Protein AF-A0A9D5PYN2-F1 (afdb_monomer)

Sequence (75 aa):
MRQHGLFDLDEPLKRVSDLGDPLEVMNDIIDFEVFRLVLNRALKRSDRRKGGRPPFDPVMMFKILILQALNDLCR

pLDDT: mean 78.81, std 12.15, range [41.97, 94.5]

Solvent-accessible surface area (backbone atoms only — not comparable to full-atom values): 4869 Å² total; per-residue (Å²): 133,88,80,72,56,98,68,66,52,58,63,59,49,48,54,46,50,76,71,60,39,69,63,60,61,43,57,77,76,41,74,61,70,75,47,44,66,58,50,60,68,71,52,81,73,76,69,75,88,75,63,78,83,80,79,74,58,65,53,61,50,50,55,51,50,50,53,28,62,76,66,60,66,79,111

Structure (mmCIF, N/CA/C/O backbone):
data_AF-A0A9D5PYN2-F1
#
_entry.id   AF-A0A9D5PYN2-F1
#
loop_
_atom_site.group_PDB
_atom_site.id
_atom_site.type_symbol
_atom_site.label_atom_id
_atom_site.label_alt_id
_atom_site.label_comp_id
_atom_site.label_asym_id
_atom_site.label_entity_id
_atom_site.label_seq_id
_atom_site.pdbx_PDB_ins_code
_atom_site.Cartn_x
_atom_site.Cartn_y
_atom_site.Cartn_z
_atom_site.occupancy
_atom_site.B_iso_or_equiv
_atom_site.auth_seq_id
_atom_site.auth_comp_id
_atom_site.auth_asym_id
_atom_site.auth_atom_id
_atom_site.pdbx_PDB_model_num
ATOM 1 N N . MET A 1 1 ? 20.518 18.116 13.889 1.00 41.97 1 MET A N 1
ATOM 2 C CA . MET A 1 1 ? 19.774 16.920 13.436 1.00 41.97 1 MET A CA 1
ATOM 3 C C . MET A 1 1 ? 19.464 16.084 14.666 1.00 41.97 1 MET A C 1
ATOM 5 O O . MET A 1 1 ? 20.406 15.702 15.345 1.00 41.97 1 MET A O 1
ATOM 9 N N . ARG A 1 2 ? 18.187 15.884 15.021 1.00 53.75 2 ARG A N 1
ATOM 10 C CA . ARG A 1 2 ? 17.822 15.001 16.141 1.00 53.75 2 ARG A CA 1
ATOM 11 C C . ARG A 1 2 ? 17.863 13.559 15.643 1.00 53.75 2 ARG A C 1
ATOM 13 O O . ARG A 1 2 ? 17.007 13.160 14.857 1.00 53.75 2 ARG A O 1
ATOM 20 N N . GLN A 1 3 ? 18.901 12.827 16.035 1.00 58.75 3 GLN A N 1
ATOM 21 C CA . GLN A 1 3 ? 18.942 11.378 15.880 1.00 58.75 3 GLN A CA 1
ATOM 22 C C . GLN A 1 3 ? 17.934 10.810 16.876 1.00 58.75 3 GLN A C 1
ATOM 24 O O . GLN A 1 3 ? 18.130 10.942 18.079 1.00 58.75 3 GLN A O 1
ATOM 29 N N . HIS A 1 4 ? 16.824 10.291 16.362 1.00 60.44 4 HIS A N 1
ATOM 30 C CA . HIS A 1 4 ? 15.851 9.567 17.169 1.00 60.44 4 HIS A CA 1
ATOM 31 C C . HIS A 1 4 ? 16.478 8.210 17.502 1.00 60.44 4 HIS A C 1
ATOM 33 O O . HIS A 1 4 ? 16.973 7.520 16.604 1.00 60.44 4 HIS A O 1
ATOM 39 N N . GLY A 1 5 ? 16.547 7.881 18.789 1.00 71.31 5 GLY A N 1
ATOM 40 C CA . GLY A 1 5 ? 16.959 6.573 19.272 1.00 71.31 5 GLY A CA 1
ATOM 41 C C . GLY A 1 5 ? 16.008 5.490 18.766 1.00 71.31 5 GLY A C 1
ATOM 42 O O . GLY A 1 5 ? 14.885 5.769 18.355 1.00 71.31 5 GLY A O 1
ATOM 43 N N . LEU A 1 6 ? 16.458 4.235 18.803 1.00 63.22 6 LEU A N 1
ATOM 44 C CA . LEU A 1 6 ? 15.732 3.082 18.250 1.00 63.22 6 LEU A CA 1
ATOM 45 C C . LEU A 1 6 ? 14.286 2.927 18.780 1.00 63.22 6 LEU A C 1
ATOM 47 O O . LEU A 1 6 ? 13.472 2.312 18.104 1.00 63.22 6 LEU A O 1
ATOM 51 N N . PHE A 1 7 ? 13.970 3.520 19.938 1.00 66.62 7 PHE A N 1
ATOM 52 C CA . PHE A 1 7 ? 12.670 3.459 2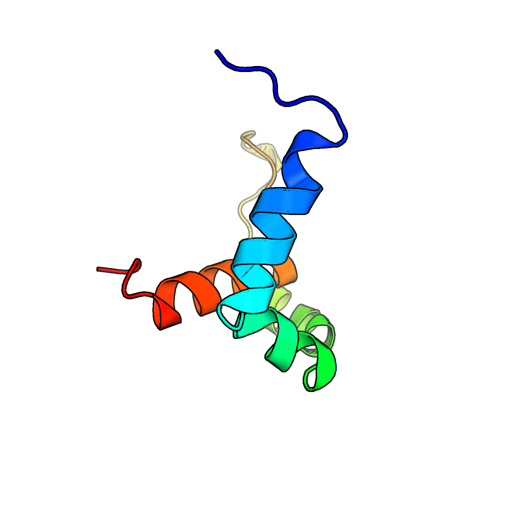0.622 1.00 66.62 7 PHE A CA 1
ATOM 53 C C . PHE A 1 7 ? 11.894 4.789 20.622 1.00 66.62 7 PHE A C 1
ATOM 55 O O . PHE A 1 7 ? 10.795 4.872 21.160 1.00 66.62 7 PHE A O 1
ATOM 62 N N . ASP A 1 8 ? 12.424 5.846 19.999 1.00 69.62 8 ASP A N 1
ATOM 63 C CA . ASP A 1 8 ? 11.764 7.164 19.967 1.00 69.62 8 ASP A CA 1
ATOM 64 C C . ASP A 1 8 ? 10.570 7.214 18.989 1.00 69.62 8 ASP A C 1
ATOM 66 O O . ASP A 1 8 ? 9.918 8.250 18.850 1.00 69.62 8 ASP A O 1
ATOM 70 N N . LEU A 1 9 ? 10.286 6.113 18.284 1.00 72.81 9 LEU A N 1
ATOM 71 C CA . LEU A 1 9 ? 9.181 6.001 17.329 1.00 72.81 9 LEU A CA 1
ATOM 72 C C . LEU A 1 9 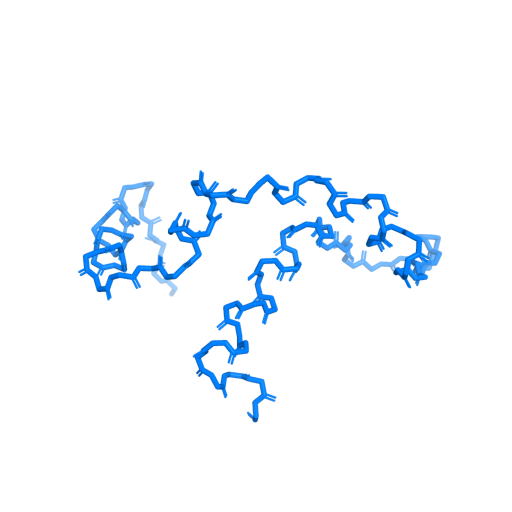? 7.926 5.368 17.933 1.00 72.81 9 LEU A C 1
ATOM 74 O O . LEU A 1 9 ? 6.840 5.623 17.421 1.00 72.81 9 LEU A O 1
ATOM 78 N N . ASP A 1 10 ? 8.045 4.608 19.022 1.00 72.50 10 ASP A N 1
ATOM 79 C CA . ASP A 1 10 ? 6.921 3.854 19.585 1.00 72.50 10 ASP A CA 1
ATOM 80 C C . ASP A 1 10 ? 5.806 4.780 20.084 1.00 72.50 10 ASP A C 1
ATOM 82 O O . ASP A 1 10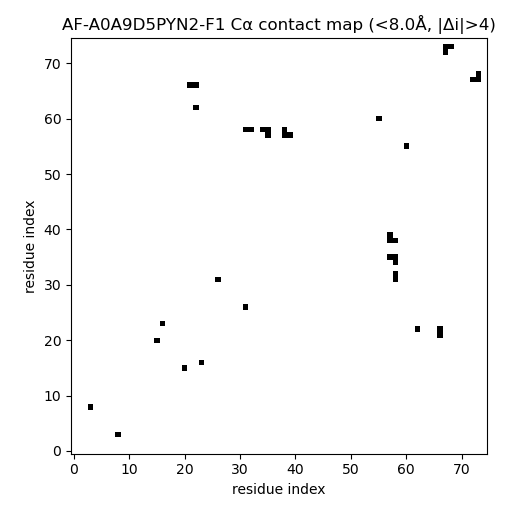 ? 4.625 4.545 19.834 1.00 72.50 10 ASP A O 1
ATOM 86 N N . GLU A 1 11 ? 6.165 5.879 20.747 1.00 73.12 11 GLU A N 1
ATOM 87 C CA . GLU A 1 11 ? 5.181 6.816 21.286 1.00 73.12 11 GLU A CA 1
ATOM 88 C C . GLU A 1 11 ? 4.494 7.673 20.202 1.00 73.12 11 GLU A C 1
ATOM 90 O O . GLU A 1 11 ? 3.266 7.793 20.235 1.00 73.12 11 GLU A O 1
ATOM 95 N N . PRO A 1 12 ? 5.209 8.230 19.203 1.00 72.31 12 PRO A N 1
ATOM 96 C CA . PRO A 1 12 ? 4.576 8.838 18.034 1.00 72.31 12 PRO A CA 1
ATOM 97 C C . PRO A 1 12 ? 3.677 7.873 17.257 1.00 72.31 12 PRO A C 1
ATOM 99 O O . PRO A 1 12 ? 2.575 8.263 16.885 1.00 72.31 12 PRO A O 1
ATOM 102 N N . LEU A 1 13 ? 4.120 6.631 17.031 1.00 70.50 13 LEU A N 1
ATOM 103 C CA . LEU A 1 13 ? 3.330 5.619 16.324 1.00 70.50 13 LEU A CA 1
ATOM 104 C C . LEU A 1 13 ? 2.048 5.298 17.087 1.00 70.50 13 LEU A C 1
ATOM 106 O O . LEU A 1 13 ? 0.974 5.307 16.498 1.00 70.50 13 LEU A O 1
ATOM 110 N N . LYS A 1 14 ? 2.139 5.126 18.409 1.00 73.06 14 LYS A N 1
ATOM 111 C CA . LYS A 1 14 ? 0.969 4.891 19.252 1.00 73.06 14 LYS A CA 1
ATOM 112 C C . LYS A 1 14 ? -0.020 6.053 19.204 1.00 73.06 14 LYS A C 1
ATOM 114 O O . LYS A 1 14 ? -1.209 5.817 19.056 1.00 73.06 14 LYS A O 1
ATOM 119 N N . ARG A 1 15 ? 0.456 7.305 19.230 1.00 69.38 15 ARG A N 1
ATOM 120 C CA . ARG A 1 15 ? -0.428 8.471 19.044 1.00 69.38 15 ARG A CA 1
ATOM 121 C C . ARG A 1 15 ? -1.110 8.473 17.680 1.00 69.38 15 ARG A C 1
ATOM 123 O O . ARG A 1 15 ? -2.263 8.878 17.599 1.00 69.38 15 ARG A O 1
ATOM 130 N N . VAL A 1 16 ? -0.406 8.069 16.622 1.00 70.38 16 VAL A N 1
ATOM 131 C CA . VAL A 1 16 ? -0.975 7.975 15.269 1.00 70.38 16 VAL A CA 1
ATOM 132 C C . VAL A 1 16 ? -2.051 6.886 15.210 1.00 70.38 16 VAL A C 1
ATOM 134 O O . VAL A 1 16 ? -3.132 7.156 14.694 1.00 70.38 16 VAL A O 1
ATOM 137 N N . SER A 1 17 ? -1.814 5.718 15.810 1.00 69.75 17 SER A N 1
ATOM 138 C CA . SER A 1 17 ? -2.821 4.656 15.940 1.00 69.75 17 SER A CA 1
ATOM 139 C C . SER A 1 17 ? -4.017 5.080 16.803 1.00 69.75 17 SER A C 1
ATOM 141 O O . SER A 1 17 ? -5.160 4.848 16.420 1.00 69.75 17 SER A O 1
ATOM 143 N N . ASP A 1 18 ? -3.786 5.774 17.923 1.00 70.56 18 ASP A N 1
ATOM 144 C CA . ASP A 1 18 ? -4.841 6.274 18.821 1.00 70.56 18 ASP A CA 1
ATOM 145 C C . ASP A 1 18 ? -5.736 7.334 18.143 1.00 70.56 18 ASP A C 1
ATOM 147 O O . ASP A 1 18 ? -6.911 7.476 18.485 1.00 70.56 18 ASP A O 1
ATOM 151 N N . LEU A 1 19 ? -5.199 8.072 17.163 1.00 65.06 19 LEU A N 1
ATOM 152 C CA . LEU A 1 19 ? -5.949 9.010 16.316 1.00 65.06 19 LEU A CA 1
ATOM 153 C C . LEU A 1 19 ? -6.801 8.299 15.246 1.00 65.06 19 LEU A C 1
ATOM 155 O O . LEU A 1 19 ? -7.610 8.953 14.588 1.00 65.06 19 LEU A O 1
ATOM 159 N N . GLY A 1 20 ? -6.652 6.978 15.109 1.00 66.94 20 GLY A N 1
ATOM 160 C CA . GLY A 1 20 ? -7.294 6.155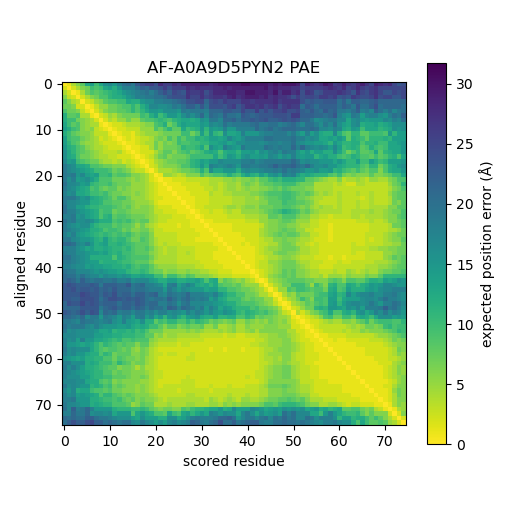 14.095 1.00 66.94 20 GLY A CA 1
ATOM 161 C C . GLY A 1 20 ? -6.560 6.264 12.766 1.00 66.94 20 GLY A C 1
ATOM 162 O O . GLY A 1 20 ? -6.982 7.024 11.898 1.00 66.94 20 GLY A O 1
ATOM 163 N N . ASP A 1 21 ? -5.476 5.499 12.599 1.00 79.19 21 ASP A N 1
ATOM 164 C CA . ASP A 1 21 ? -4.781 5.385 11.315 1.00 79.19 21 ASP A CA 1
ATOM 165 C C . ASP A 1 21 ? -5.671 4.612 10.321 1.00 79.19 21 ASP A C 1
ATOM 167 O O . ASP A 1 21 ? -5.876 3.401 10.474 1.00 79.19 21 ASP A O 1
ATOM 171 N N . PRO A 1 22 ? -6.203 5.265 9.269 1.00 80.56 22 PRO A N 1
ATOM 172 C CA . PRO A 1 22 ? -7.040 4.585 8.288 1.00 80.56 22 PRO A CA 1
ATOM 173 C C . PRO A 1 22 ? -6.297 3.445 7.586 1.00 80.56 22 PRO A C 1
ATOM 175 O O . PRO A 1 22 ? -6.925 2.483 7.147 1.00 80.56 22 PRO A O 1
ATOM 178 N N . LEU A 1 23 ? -4.968 3.537 7.471 1.00 84.56 23 LEU A N 1
ATOM 179 C CA . LEU A 1 23 ? -4.160 2.508 6.835 1.00 84.56 23 LEU A CA 1
ATOM 180 C C . LEU A 1 23 ? -4.006 1.269 7.725 1.00 84.56 23 LEU A C 1
ATOM 182 O O . LEU A 1 23 ? -3.924 0.166 7.189 1.00 84.56 23 LEU A O 1
ATOM 186 N N . GLU A 1 24 ? -4.007 1.426 9.051 1.00 85.06 24 GLU A N 1
ATOM 187 C CA . GLU A 1 24 ? -4.012 0.310 10.006 1.00 85.06 24 GLU A CA 1
ATOM 188 C C . GLU A 1 24 ? -5.293 -0.518 9.837 1.00 85.06 24 GLU A C 1
ATOM 190 O O . GLU A 1 24 ? -5.218 -1.706 9.531 1.00 85.06 24 GLU A O 1
ATOM 195 N N . VAL A 1 25 ? -6.458 0.140 9.842 1.00 86.25 25 VAL A N 1
ATOM 196 C CA . VAL A 1 25 ? -7.758 -0.513 9.590 1.00 86.25 25 VAL A CA 1
ATOM 197 C C . VAL A 1 25 ? -7.806 -1.173 8.208 1.00 86.25 25 VAL A C 1
ATOM 199 O O . VAL A 1 25 ? -8.326 -2.276 8.050 1.00 86.25 25 VAL A O 1
ATOM 202 N N . MET A 1 26 ? -7.259 -0.520 7.179 1.00 85.88 26 MET A N 1
ATOM 203 C CA . MET A 1 26 ? -7.215 -1.101 5.836 1.00 85.88 26 MET A CA 1
ATOM 204 C C . MET A 1 26 ? -6.285 -2.313 5.747 1.00 85.88 26 MET A C 1
ATOM 206 O O . MET A 1 26 ? -6.602 -3.233 5.000 1.00 85.88 26 MET A O 1
ATOM 210 N N . ASN A 1 27 ? -5.163 -2.341 6.472 1.00 87.94 27 ASN A N 1
ATOM 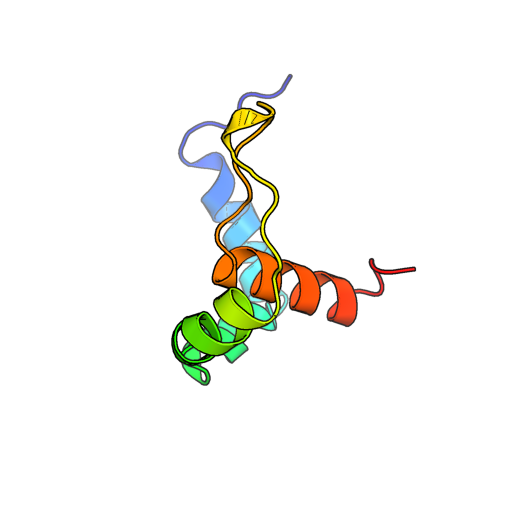211 C CA . ASN A 1 27 ? -4.243 -3.483 6.462 1.00 87.94 27 ASN A CA 1
ATOM 212 C C . ASN A 1 27 ? -4.877 -4.750 7.055 1.00 87.94 27 ASN A C 1
ATOM 214 O O . ASN A 1 27 ? -4.534 -5.841 6.609 1.00 87.94 27 ASN A O 1
ATOM 218 N N . ASP A 1 28 ? -5.810 -4.612 7.999 1.00 88.44 28 ASP A N 1
ATOM 219 C CA . ASP A 1 28 ? -6.524 -5.751 8.591 1.00 88.44 28 ASP A CA 1
ATOM 220 C C . ASP A 1 28 ? -7.561 -6.364 7.639 1.00 88.44 28 ASP A C 1
ATOM 222 O O . ASP A 1 28 ? -7.868 -7.555 7.714 1.00 88.44 28 ASP A O 1
ATOM 226 N N . ILE A 1 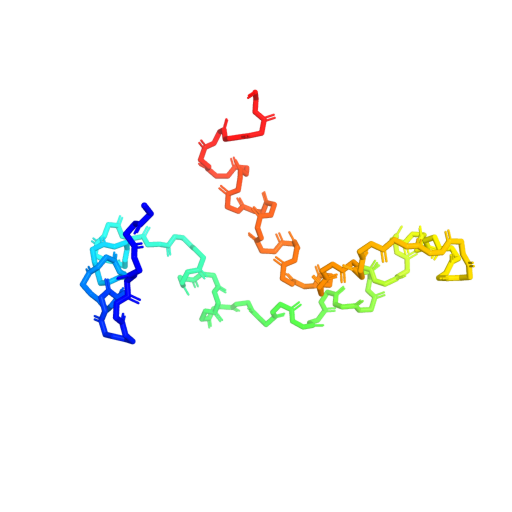29 ? -8.116 -5.552 6.734 1.00 90.62 29 ILE A N 1
ATOM 227 C CA . ILE A 1 29 ? -9.212 -5.950 5.838 1.00 90.62 29 ILE A CA 1
ATOM 228 C C . ILE A 1 29 ? -8.688 -6.322 4.444 1.00 90.62 29 ILE A C 1
ATOM 230 O O . ILE A 1 29 ? -9.248 -7.189 3.771 1.00 90.62 29 ILE A O 1
ATOM 234 N N . ILE A 1 30 ? -7.635 -5.646 3.981 1.00 90.56 30 ILE A N 1
ATOM 235 C CA . ILE A 1 30 ? -7.146 -5.705 2.604 1.00 90.56 30 ILE A CA 1
ATOM 236 C C . ILE A 1 30 ? -5.732 -6.278 2.589 1.00 90.56 30 ILE A C 1
ATOM 238 O O . ILE A 1 30 ? -4.776 -5.640 3.031 1.00 90.56 30 ILE A O 1
ATOM 242 N N . ASP A 1 31 ? -5.570 -7.436 1.949 1.00 93.00 31 ASP A N 1
ATOM 243 C CA . ASP A 1 31 ? -4.246 -7.892 1.538 1.00 93.00 31 ASP A CA 1
ATOM 244 C C . ASP A 1 31 ? -3.757 -7.048 0.353 1.00 93.00 31 ASP A C 1
ATOM 246 O O . ASP A 1 31 ? -4.126 -7.266 -0.800 1.00 93.00 31 ASP A O 1
ATOM 250 N N . PHE A 1 32 ? -2.911 -6.058 0.631 1.00 91.81 32 PHE A N 1
ATOM 251 C CA . PHE A 1 32 ? -2.373 -5.163 -0.392 1.00 91.81 32 PHE A CA 1
ATOM 252 C C . PHE A 1 32 ? -1.448 -5.855 -1.408 1.00 91.81 32 PHE A C 1
ATOM 254 O O . PHE A 1 32 ? -1.208 -5.302 -2.488 1.00 91.81 32 PHE A O 1
ATOM 261 N N . GLU A 1 33 ? -0.932 -7.051 -1.112 1.00 94.19 33 GLU A N 1
ATOM 262 C CA . GLU A 1 33 ? -0.052 -7.780 -2.030 1.00 94.19 33 GLU A CA 1
ATOM 263 C C . GLU A 1 33 ? -0.782 -8.251 -3.293 1.00 94.19 33 GLU A C 1
ATOM 265 O O . GLU A 1 33 ? -0.167 -8.364 -4.360 1.00 94.19 33 GLU A O 1
ATOM 270 N N . VAL A 1 34 ? -2.112 -8.391 -3.243 1.00 94.50 34 VAL A N 1
ATOM 271 C CA . VAL A 1 34 ? -2.930 -8.732 -4.421 1.00 94.50 34 VAL A CA 1
ATOM 272 C C . VAL A 1 34 ? -2.788 -7.703 -5.550 1.00 94.50 34 VAL A C 1
ATOM 274 O O . VAL A 1 34 ? -2.884 -8.046 -6.732 1.00 94.50 34 VAL A O 1
ATOM 277 N N . PHE A 1 35 ? -2.480 -6.443 -5.221 1.00 92.31 35 PHE A N 1
ATOM 278 C CA . PHE A 1 35 ? -2.278 -5.384 -6.210 1.00 92.31 35 PHE A CA 1
ATOM 279 C C . PHE A 1 35 ? -0.893 -5.422 -6.855 1.00 92.31 35 PHE A C 1
ATOM 281 O O . PHE A 1 35 ? -0.703 -4.792 -7.896 1.00 92.31 35 PHE A O 1
ATOM 288 N N . ARG A 1 36 ? 0.082 -6.165 -6.310 1.00 93.12 36 ARG A N 1
ATOM 289 C CA . ARG A 1 36 ? 1.476 -6.140 -6.786 1.00 93.12 36 ARG A CA 1
ATOM 290 C C . ARG A 1 36 ? 1.583 -6.436 -8.279 1.00 93.12 36 ARG A C 1
ATOM 292 O O . ARG A 1 36 ? 2.319 -5.748 -8.988 1.00 93.12 36 ARG A O 1
ATOM 299 N N . LEU A 1 37 ? 0.845 -7.427 -8.781 1.00 91.31 37 LEU A N 1
ATOM 300 C CA . LEU A 1 37 ? 0.871 -7.782 -10.202 1.00 91.31 37 LEU A CA 1
ATOM 301 C C . LEU A 1 37 ? 0.318 -6.653 -11.082 1.00 91.31 37 LEU A C 1
ATOM 303 O O . LEU A 1 37 ? 0.906 -6.327 -12.114 1.00 91.31 37 LEU A O 1
ATOM 307 N N . VAL A 1 38 ? -0.790 -6.043 -10.662 1.00 92.69 38 VAL A N 1
ATOM 308 C CA . VAL A 1 38 ? -1.432 -4.932 -11.376 1.00 92.69 38 VAL A CA 1
ATOM 309 C C . VAL A 1 38 ? -0.519 -3.707 -11.370 1.00 92.69 38 VAL A C 1
ATOM 311 O O . VAL A 1 38 ? -0.248 -3.137 -12.426 1.00 92.69 38 VAL A O 1
ATOM 314 N N . LEU A 1 39 ? 0.038 -3.360 -10.209 1.00 90.75 39 LEU A N 1
ATOM 315 C CA . LEU A 1 39 ? 0.957 -2.237 -10.037 1.00 90.75 39 LEU A CA 1
ATOM 316 C C . LEU A 1 39 ? 2.234 -2.423 -10.857 1.00 90.75 39 LEU A C 1
ATOM 318 O O . LEU A 1 39 ? 2.674 -1.492 -11.522 1.00 90.75 39 LEU A O 1
ATOM 322 N N . ASN A 1 40 ? 2.812 -3.624 -10.881 1.00 89.06 40 ASN A N 1
ATOM 323 C CA . ASN A 1 40 ? 3.998 -3.898 -11.693 1.00 89.06 40 ASN A CA 1
ATOM 324 C C . ASN A 1 40 ? 3.733 -3.784 -13.199 1.00 89.06 40 ASN A C 1
ATOM 326 O O . ASN A 1 40 ? 4.638 -3.405 -13.937 1.00 89.06 40 ASN A O 1
ATOM 330 N N . ARG A 1 41 ? 2.516 -4.097 -13.660 1.00 87.75 41 ARG A N 1
ATOM 331 C CA . ARG A 1 41 ? 2.122 -3.920 -15.067 1.00 87.75 41 ARG A CA 1
ATOM 332 C C . ARG A 1 41 ? 1.848 -2.455 -15.409 1.00 87.75 41 ARG A C 1
ATOM 334 O O . ARG A 1 41 ? 2.221 -2.009 -16.490 1.00 87.75 41 ARG A O 1
ATOM 341 N N . ALA A 1 42 ? 1.204 -1.717 -14.506 1.00 86.69 42 ALA A N 1
ATOM 342 C CA . ALA A 1 42 ? 0.852 -0.314 -14.710 1.00 86.69 42 ALA A CA 1
ATOM 343 C C . ALA A 1 42 ? 2.075 0.615 -14.628 1.00 86.69 42 ALA A C 1
ATOM 345 O O . ALA A 1 42 ? 2.212 1.555 -15.413 1.00 86.69 42 ALA A O 1
ATOM 346 N N . LEU A 1 43 ? 2.992 0.339 -13.698 1.00 82.31 43 LEU A N 1
ATOM 347 C CA . LEU A 1 43 ? 4.212 1.112 -13.511 1.00 82.31 43 LEU A CA 1
ATOM 348 C C . LEU A 1 43 ? 5.236 0.720 -14.581 1.00 82.31 43 LEU A C 1
ATOM 350 O O . LEU A 1 43 ? 6.006 -0.225 -14.412 1.00 82.31 43 LEU A O 1
ATOM 354 N N . LYS A 1 44 ? 5.290 1.482 -15.679 1.00 70.44 44 LYS A N 1
ATOM 355 C CA . LYS A 1 44 ? 6.399 1.419 -16.643 1.00 70.44 44 LYS A CA 1
ATOM 356 C C . LYS A 1 44 ? 7.690 1.860 -15.947 1.00 70.44 44 LYS A C 1
ATOM 358 O O . LYS A 1 44 ? 8.008 3.047 -15.906 1.00 70.44 44 LYS A O 1
ATOM 363 N N . ARG A 1 45 ? 8.417 0.917 -15.343 1.00 70.56 45 ARG A N 1
ATOM 364 C CA . ARG A 1 45 ? 9.659 1.226 -14.624 1.00 70.56 45 ARG A CA 1
ATOM 365 C C . ARG A 1 45 ? 10.739 1.667 -15.604 1.00 70.56 45 ARG A C 1
ATOM 367 O O . ARG A 1 45 ? 10.934 1.042 -16.645 1.00 70.56 45 A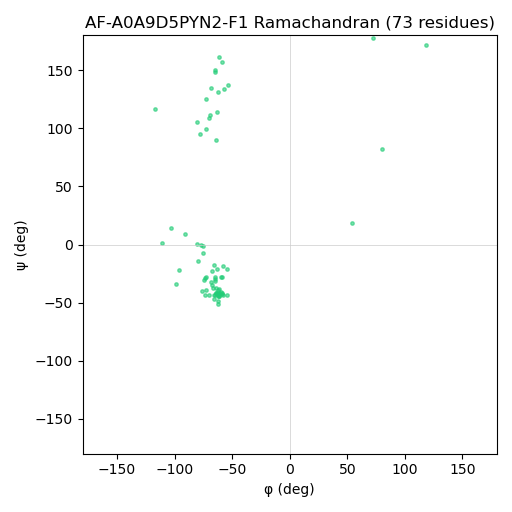RG A O 1
ATOM 374 N N . SER A 1 46 ? 11.431 2.747 -15.254 1.00 64.94 46 SER A N 1
ATOM 375 C CA . SER A 1 46 ? 12.567 3.238 -16.021 1.00 64.94 46 SER A CA 1
ATOM 376 C C . SER A 1 46 ? 13.712 2.22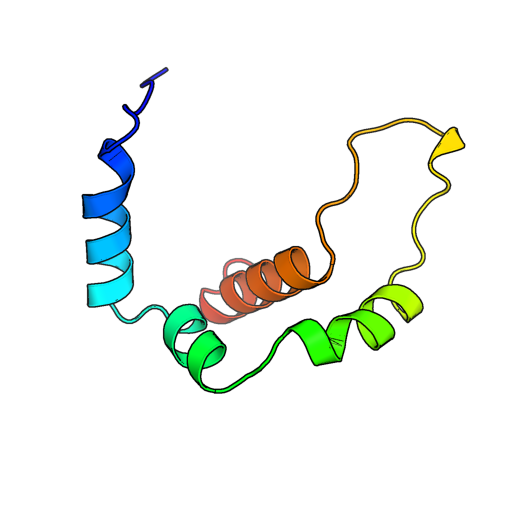7 -16.001 1.00 64.94 46 SER A C 1
ATOM 378 O O . SER A 1 46 ? 13.892 1.458 -15.052 1.00 64.94 46 SER A O 1
ATOM 380 N N . ASP A 1 47 ? 14.484 2.228 -17.083 1.00 64.19 47 ASP A N 1
ATOM 381 C CA . ASP A 1 47 ? 15.626 1.344 -17.246 1.00 64.19 47 ASP A CA 1
ATOM 382 C C . ASP A 1 47 ? 16.682 1.644 -16.167 1.00 64.19 47 ASP A C 1
ATOM 384 O O . ASP A 1 47 ? 17.280 2.725 -16.147 1.00 64.19 47 ASP A O 1
ATOM 388 N N . ARG A 1 48 ? 16.913 0.684 -15.258 1.00 65.75 48 ARG A N 1
ATOM 389 C CA . ARG A 1 48 ? 17.860 0.809 -14.128 1.00 65.75 48 ARG A CA 1
ATOM 390 C C . ARG A 1 48 ? 19.289 1.115 -14.587 1.00 65.75 48 ARG A C 1
ATOM 392 O O . ARG A 1 48 ? 20.091 1.600 -13.793 1.00 65.75 48 ARG A O 1
ATOM 399 N N . ARG A 1 49 ? 19.602 0.868 -15.864 1.00 65.88 49 ARG A N 1
ATOM 400 C CA . ARG A 1 49 ? 20.889 1.192 -16.496 1.00 65.88 49 ARG A CA 1
ATOM 401 C C . ARG A 1 49 ? 21.197 2.688 -16.540 1.00 65.88 49 ARG A C 1
ATOM 403 O O . ARG A 1 49 ? 22.362 3.048 -16.645 1.00 65.88 49 ARG A O 1
ATOM 410 N N . LYS A 1 50 ? 20.185 3.558 -16.436 1.00 71.69 50 LYS A N 1
ATOM 411 C CA . LYS A 1 50 ? 20.371 5.019 -16.441 1.00 71.69 50 LYS A CA 1
ATOM 412 C C . LYS A 1 50 ? 20.813 5.595 -15.086 1.00 71.69 50 LYS A C 1
ATOM 414 O O . LYS A 1 50 ? 21.026 6.799 -14.991 1.00 71.69 50 LYS A O 1
ATOM 419 N N . GLY A 1 51 ? 20.993 4.751 -14.066 1.00 73.31 51 GLY A N 1
ATOM 420 C CA . GLY A 1 51 ? 21.347 5.181 -12.712 1.00 73.31 51 GLY A CA 1
ATOM 421 C C . GLY A 1 51 ? 20.189 5.873 -11.978 1.00 73.31 51 GLY A C 1
ATOM 422 O O . GLY A 1 51 ? 19.098 6.040 -12.521 1.00 73.31 51 GLY A O 1
ATOM 423 N N . GLY A 1 52 ? 20.419 6.250 -10.716 1.00 82.12 52 GLY A N 1
ATOM 424 C CA . GLY A 1 52 ? 19.445 6.932 -9.853 1.00 82.12 52 GLY A CA 1
ATOM 425 C C . GLY A 1 52 ? 19.071 6.149 -8.591 1.00 82.12 52 GLY A C 1
ATOM 426 O O . GLY A 1 52 ? 19.453 4.990 -8.415 1.00 82.12 52 GLY A O 1
ATOM 427 N N . ARG A 1 53 ? 18.324 6.797 -7.686 1.00 79.00 53 ARG A N 1
ATOM 428 C CA . ARG A 1 53 ? 17.822 6.155 -6.462 1.00 79.00 53 ARG A CA 1
ATOM 429 C C . ARG A 1 53 ? 16.877 5.006 -6.844 1.00 79.00 53 ARG A C 1
ATOM 431 O O . ARG A 1 53 ? 15.973 5.235 -7.652 1.00 79.00 53 ARG A O 1
ATOM 438 N N . PRO A 1 54 ? 17.037 3.800 -6.269 1.00 81.62 54 PRO A N 1
ATOM 439 C CA . PRO A 1 54 ? 16.105 2.708 -6.508 1.00 81.62 54 PRO A CA 1
ATOM 440 C C . PRO A 1 54 ? 14.661 3.138 -6.210 1.00 81.62 54 PRO A C 1
ATOM 442 O O . PRO A 1 54 ? 14.429 3.820 -5.207 1.00 81.62 54 PRO A O 1
ATOM 445 N N . PRO A 1 55 ? 13.691 2.760 -7.058 1.00 81.50 55 PRO A N 1
ATOM 446 C CA . PRO A 1 55 ? 12.293 3.066 -6.802 1.00 81.50 55 PRO A CA 1
ATOM 447 C C . PRO A 1 55 ? 11.819 2.337 -5.544 1.00 81.50 55 PRO A C 1
ATOM 449 O O . PRO A 1 55 ? 12.272 1.228 -5.250 1.00 81.50 55 PRO A O 1
ATOM 452 N N . PHE A 1 56 ? 10.879 2.956 -4.835 1.00 84.62 56 PHE A N 1
ATOM 453 C CA . PHE A 1 56 ? 10.191 2.328 -3.714 1.00 84.62 56 PHE A CA 1
ATOM 454 C C . PHE A 1 56 ? 9.462 1.045 -4.140 1.00 84.62 56 PHE A C 1
ATOM 456 O O . PHE A 1 56 ? 9.126 0.857 -5.316 1.00 84.62 56 PHE A O 1
ATOM 463 N N . ASP A 1 57 ? 9.206 0.162 -3.172 1.00 90.19 57 ASP A N 1
ATOM 464 C CA . ASP A 1 57 ? 8.323 -0.982 -3.388 1.00 90.19 57 ASP A CA 1
ATOM 465 C C . ASP A 1 57 ? 6.938 -0.480 -3.852 1.00 90.19 57 ASP A C 1
ATOM 467 O O . ASP A 1 57 ? 6.432 0.508 -3.310 1.00 90.19 57 ASP A O 1
ATOM 471 N N . PRO A 1 58 ? 6.337 -1.086 -4.893 1.00 90.62 58 PRO A N 1
ATOM 472 C CA . PRO A 1 58 ? 5.138 -0.539 -5.512 1.00 90.62 58 PRO A CA 1
ATOM 473 C C . PRO A 1 58 ? 3.930 -0.629 -4.580 1.00 90.62 58 PRO A C 1
ATOM 475 O O . PRO A 1 58 ? 3.089 0.265 -4.612 1.00 90.62 58 PRO A O 1
ATOM 478 N N . VAL A 1 59 ? 3.864 -1.659 -3.730 1.00 92.62 59 VAL A N 1
ATOM 479 C CA . VAL A 1 59 ? 2.790 -1.819 -2.745 1.00 92.62 59 VAL A CA 1
ATOM 480 C C . VAL A 1 59 ? 2.945 -0.763 -1.654 1.00 92.62 59 VAL A C 1
ATOM 482 O O . VAL A 1 59 ? 1.980 -0.093 -1.299 1.00 92.62 59 VAL A O 1
ATOM 485 N N . MET A 1 60 ? 4.174 -0.530 -1.185 1.00 91.69 60 MET A N 1
ATOM 486 C CA . MET A 1 60 ? 4.447 0.539 -0.221 1.00 91.69 60 MET A CA 1
ATOM 487 C C . MET A 1 60 ? 4.104 1.928 -0.780 1.00 91.69 60 MET A C 1
ATOM 489 O O . MET A 1 60 ? 3.466 2.723 -0.097 1.00 91.69 60 MET A O 1
ATOM 493 N N . MET A 1 61 ? 4.479 2.218 -2.029 1.00 91.56 61 MET A N 1
ATOM 494 C CA . MET A 1 61 ? 4.128 3.483 -2.682 1.00 91.56 61 MET A CA 1
ATOM 495 C C . MET A 1 61 ? 2.610 3.646 -2.820 1.00 91.56 61 MET A C 1
ATOM 497 O O . MET A 1 61 ? 2.087 4.731 -2.595 1.00 91.56 61 MET A O 1
ATOM 501 N N . PHE A 1 62 ? 1.893 2.568 -3.139 1.00 92.12 62 PHE A N 1
ATOM 502 C CA . PHE A 1 62 ? 0.435 2.587 -3.207 1.00 92.12 62 PHE A CA 1
ATOM 503 C C . PHE A 1 62 ? -0.203 2.939 -1.854 1.00 92.12 62 PHE A C 1
ATOM 505 O O . PHE A 1 62 ? -1.062 3.816 -1.803 1.00 92.12 62 PHE A O 1
ATOM 512 N N . LYS A 1 63 ? 0.283 2.356 -0.750 1.00 91.50 63 LYS A N 1
ATOM 513 C CA . LYS A 1 63 ? -0.154 2.715 0.612 1.00 91.50 63 LYS A CA 1
ATOM 514 C C . LYS A 1 63 ? 0.094 4.194 0.937 1.00 91.50 63 LYS A C 1
ATOM 516 O O . LYS A 1 63 ? -0.782 4.859 1.480 1.00 91.50 63 LYS A O 1
ATOM 521 N N . ILE A 1 64 ? 1.257 4.728 0.555 1.00 89.31 64 ILE A N 1
ATOM 522 C CA . ILE A 1 64 ? 1.590 6.150 0.746 1.00 89.31 64 ILE A CA 1
ATOM 523 C C . ILE A 1 64 ? 0.630 7.054 -0.038 1.00 89.31 64 ILE A C 1
ATOM 525 O O . ILE A 1 64 ? 0.164 8.055 0.499 1.00 89.31 64 ILE A O 1
ATOM 529 N N . LEU A 1 65 ? 0.306 6.705 -1.285 1.00 89.62 65 LEU A N 1
ATOM 530 C CA . LEU A 1 65 ? -0.628 7.481 -2.108 1.00 89.62 65 LEU A CA 1
ATOM 531 C C . LEU A 1 65 ? -2.048 7.488 -1.524 1.00 89.62 65 LEU A C 1
ATOM 533 O O . LEU A 1 65 ? -2.712 8.519 -1.564 1.00 89.62 65 LEU A O 1
ATOM 537 N N . ILE A 1 66 ? -2.499 6.372 -0.942 1.00 88.81 66 ILE A N 1
ATOM 538 C CA . ILE A 1 66 ? -3.783 6.310 -0.226 1.00 88.81 66 ILE A CA 1
ATOM 539 C C . ILE A 1 66 ? -3.766 7.265 0.968 1.00 88.81 66 ILE A C 1
ATOM 541 O O . ILE A 1 66 ? -4.674 8.079 1.109 1.00 88.81 66 ILE A O 1
ATOM 545 N N . LEU A 1 67 ? -2.711 7.228 1.785 1.00 87.19 67 LEU A N 1
ATOM 546 C CA . LEU A 1 67 ? -2.557 8.155 2.907 1.00 87.19 67 LEU A CA 1
ATOM 547 C C . LEU A 1 67 ? -2.547 9.619 2.451 1.00 87.19 67 LEU A C 1
ATOM 549 O O . LEU A 1 67 ? -3.185 10.459 3.081 1.00 87.19 67 LEU A O 1
ATOM 553 N N . GLN A 1 68 ? -1.860 9.937 1.351 1.00 86.25 68 GLN A N 1
ATOM 554 C CA . GLN A 1 68 ? -1.854 11.291 0.795 1.00 86.25 68 GLN A CA 1
ATOM 555 C C . GLN A 1 68 ? -3.244 11.736 0.338 1.00 86.25 68 GLN A C 1
ATOM 557 O O . GLN A 1 68 ? -3.628 12.874 0.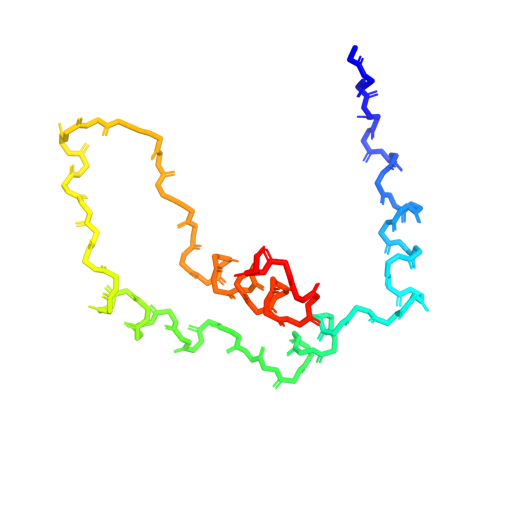597 1.00 86.25 68 GLN A O 1
ATOM 562 N N . ALA A 1 69 ? -3.996 10.847 -0.313 1.00 86.56 69 ALA A N 1
ATOM 563 C CA . ALA A 1 69 ? -5.353 11.128 -0.765 1.00 86.56 69 ALA A CA 1
ATOM 564 C C . ALA A 1 69 ? -6.333 11.329 0.403 1.00 86.56 69 ALA A C 1
ATOM 566 O O . ALA A 1 69 ? -7.200 12.190 0.318 1.00 86.56 69 ALA A O 1
ATOM 567 N N . LEU A 1 70 ? -6.185 10.572 1.495 1.00 85.44 70 LEU A N 1
ATOM 568 C CA . LEU A 1 70 ? -7.049 10.680 2.676 1.00 85.44 70 LEU A CA 1
ATOM 569 C C . LEU A 1 70 ? -6.793 11.941 3.509 1.00 85.44 70 LEU A C 1
ATOM 571 O O . LEU A 1 70 ? -7.700 12.415 4.182 1.00 85.44 70 LEU A O 1
ATOM 575 N N . ASN A 1 71 ? -5.570 12.471 3.473 1.00 82.06 71 ASN A N 1
ATOM 576 C CA . ASN A 1 71 ? -5.167 13.635 4.265 1.00 82.06 71 ASN A CA 1
ATOM 577 C C . ASN A 1 71 ? -5.098 14.933 3.440 1.00 82.06 71 ASN A C 1
ATOM 579 O O . ASN A 1 71 ? -4.473 15.896 3.878 1.00 82.06 71 ASN A O 1
ATOM 583 N N . ASP A 1 72 ? -5.666 14.947 2.227 1.00 75.69 72 ASP A N 1
ATOM 584 C CA . ASP A 1 72 ? -5.608 16.074 1.280 1.00 75.69 72 ASP A CA 1
ATOM 585 C C . ASP A 1 72 ? -4.178 16.569 0.955 1.00 75.69 72 ASP A C 1
ATOM 587 O O . ASP A 1 72 ? -3.984 17.654 0.410 1.00 75.69 72 ASP A O 1
ATOM 591 N N . LEU A 1 73 ? -3.153 15.750 1.214 1.00 69.69 73 LEU A N 1
ATOM 592 C CA . LEU A 1 73 ? -1.736 16.075 0.981 1.00 69.69 73 LEU A CA 1
ATOM 593 C C . LEU A 1 73 ? -1.334 15.981 -0.499 1.00 69.69 73 LEU A C 1
ATOM 595 O O . LEU A 1 73 ? -0.176 16.197 -0.847 1.00 69.69 73 LEU A O 1
ATOM 599 N N . CYS A 1 74 ? -2.276 15.613 -1.366 1.00 54.31 74 CYS A N 1
ATOM 600 C CA . CYS A 1 74 ? -2.098 15.557 -2.813 1.00 54.31 74 CYS A CA 1
ATOM 601 C C . CYS A 1 74 ? -2.477 16.882 -3.514 1.00 54.31 74 CYS A C 1
ATOM 603 O O . CYS A 1 74 ? -2.565 16.909 -4.745 1.00 54.31 74 CYS A O 1
ATOM 605 N N . ARG A 1 75 ? -2.735 17.954 -2.749 1.00 49.03 75 ARG A N 1
ATOM 606 C CA . ARG A 1 75 ? -3.111 19.283 -3.248 1.00 49.03 75 ARG A CA 1
ATOM 607 C C . ARG A 1 75 ? -1.986 20.305 -3.127 1.00 49.03 75 ARG A C 1
ATOM 609 O O . ARG A 1 75 ? -1.219 20.232 -2.145 1.00 49.03 75 ARG A O 1
#

Mean predicted aligned error: 9.76 Å

Foldseek 3Di:
DDDQPPCNVVVVVVVCVVVPPVLVVCVVVDPLVVCLVVQVVVDPDDDCVVPDDDDDRSSVVVSVVVVCVVVVVVD

Secondary structure (DSSP, 8-state):
-----TTTTHHHHHHHHHT--HHHHHHHH--GGGGHHHHHHHS----GGG--SPPPPHHHHHHHHHHHHHTTTT-

Radius of gyration: 15.9 Å; Cα contacts (8 Å, |Δi|>4): 19; chains: 1; bounding box: 31×28×38 Å